Protein AF-A0A961H8N4-F1 (afdb_monomer_lite)

Radius of gyration: 14.77 Å; chains: 1; bounding box: 32×31×40 Å

Sequence (70 aa):
GATVLADFVTAAGPVLAELGHDDATIADKVATVVAATKDHQEGAFLGACYHAEDFLRTWTAELPFGRPMA

Structure (mmCIF, N/CA/C/O backbone):
data_AF-A0A961H8N4-F1
#
_entry.id   AF-A0A961H8N4-F1
#
loop_
_atom_site.group_PDB
_atom_site.id
_atom_site.type_symbol
_atom_site.label_atom_id
_atom_site.label_alt_id
_atom_site.label_comp_id
_atom_site.label_asym_id
_atom_site.label_entity_id
_atom_site.label_seq_id
_atom_site.pdbx_PDB_ins_code
_atom_site.Cartn_x
_atom_site.Cartn_y
_atom_site.Cartn_z
_atom_site.occupancy
_atom_site.B_iso_or_equiv
_atom_site.auth_seq_id
_atom_site.auth_comp_id
_atom_site.auth_asym_id
_atom_site.auth_atom_id
_atom_site.pdbx_PDB_model_num
ATOM 1 N N . GLY A 1 1 ? -18.458 12.060 10.042 1.00 75.12 1 GLY A N 1
ATOM 2 C CA . GLY A 1 1 ? -17.075 11.593 10.266 1.00 75.12 1 GLY A CA 1
ATOM 3 C C . GLY A 1 1 ? -16.243 11.896 9.038 1.00 75.12 1 GLY A C 1
ATOM 4 O O . GLY A 1 1 ? -16.834 12.166 8.000 1.00 75.12 1 GLY A O 1
ATOM 5 N N . ALA A 1 2 ? -14.915 11.879 9.154 1.00 85.12 2 ALA A N 1
ATOM 6 C CA . ALA A 1 2 ? -13.995 12.016 8.024 1.00 85.12 2 ALA A CA 1
ATOM 7 C C . ALA A 1 2 ? -13.294 10.676 7.766 1.00 85.12 2 ALA A C 1
ATOM 9 O O . ALA A 1 2 ? -12.942 9.982 8.719 1.00 85.12 2 ALA A O 1
ATOM 10 N N . THR A 1 3 ? -13.095 10.321 6.498 1.00 85.38 3 THR A N 1
ATOM 11 C CA . THR A 1 3 ? -12.271 9.169 6.115 1.00 85.38 3 THR A CA 1
ATOM 12 C C . THR A 1 3 ? -10.807 9.586 6.143 1.00 85.38 3 THR A C 1
ATOM 14 O O . THR A 1 3 ? -10.423 10.526 5.449 1.00 85.38 3 THR A O 1
ATOM 17 N N . VAL A 1 4 ? -9.997 8.891 6.938 1.00 92.50 4 VAL A N 1
ATOM 18 C CA . VAL A 1 4 ? -8.547 9.100 7.017 1.00 92.50 4 VAL A CA 1
ATOM 19 C C . VAL A 1 4 ? -7.866 7.927 6.324 1.00 92.50 4 VAL A C 1
ATOM 21 O O . VAL A 1 4 ? -8.178 6.778 6.626 1.00 92.50 4 VAL A O 1
ATOM 24 N N . LEU A 1 5 ? -6.970 8.218 5.383 1.00 96.75 5 LEU A N 1
ATOM 25 C CA . LEU A 1 5 ? -6.196 7.219 4.644 1.00 96.75 5 LEU A CA 1
ATOM 26 C C . LEU A 1 5 ? -4.791 7.077 5.239 1.00 96.75 5 LEU A C 1
ATOM 28 O O . LEU A 1 5 ? -4.323 7.968 5.947 1.00 96.75 5 LEU A O 1
ATOM 32 N N . ALA A 1 6 ? -4.114 5.970 4.933 1.00 97.50 6 ALA A N 1
ATOM 33 C CA . ALA A 1 6 ? -2.707 5.796 5.275 1.00 97.50 6 ALA A CA 1
ATOM 34 C C . ALA A 1 6 ? -1.832 6.735 4.426 1.00 97.50 6 ALA A C 1
ATOM 36 O O . ALA A 1 6 ? -1.830 6.660 3.193 1.00 97.50 6 ALA A O 1
ATOM 37 N N . ASP A 1 7 ? -1.085 7.615 5.088 1.00 97.50 7 ASP A N 1
ATOM 38 C CA . ASP A 1 7 ? -0.255 8.641 4.457 1.00 97.50 7 ASP A CA 1
ATOM 39 C C . ASP A 1 7 ? 0.803 8.034 3.530 1.00 97.50 7 ASP A C 1
ATOM 41 O O . ASP A 1 7 ? 0.862 8.400 2.358 1.00 97.50 7 ASP A O 1
ATOM 45 N N . PHE A 1 8 ? 1.551 7.038 4.005 1.00 97.31 8 PHE A N 1
ATOM 46 C CA . PHE A 1 8 ? 2.615 6.372 3.255 1.00 97.31 8 PHE A CA 1
ATOM 47 C C . PHE A 1 8 ? 2.110 5.643 2.004 1.00 97.31 8 PHE A C 1
ATOM 49 O O . PHE A 1 8 ? 2.870 5.478 1.055 1.00 97.31 8 PHE A O 1
ATOM 56 N N . VAL A 1 9 ? 0.832 5.244 1.968 1.00 97.81 9 VAL A N 1
ATOM 57 C CA . VAL A 1 9 ? 0.199 4.687 0.763 1.00 97.81 9 VAL A CA 1
ATOM 58 C C . VAL A 1 9 ? -0.126 5.813 -0.214 1.00 97.81 9 VAL A C 1
ATOM 60 O O . VAL A 1 9 ? 0.248 5.749 -1.381 1.00 97.81 9 VAL A O 1
ATOM 63 N N . THR A 1 10 ? -0.779 6.879 0.256 1.00 97.31 10 THR A N 1
ATOM 64 C CA . THR A 1 10 ? -1.166 8.012 -0.606 1.00 97.31 10 THR A CA 1
ATOM 65 C C . THR A 1 10 ? 0.025 8.823 -1.126 1.00 97.31 10 THR A C 1
ATOM 67 O O . THR A 1 10 ? -0.052 9.395 -2.210 1.00 97.31 10 THR A O 1
ATOM 70 N N . ALA A 1 11 ? 1.139 8.836 -0.392 1.00 97.88 11 ALA A N 1
ATOM 71 C CA . ALA A 1 11 ? 2.369 9.543 -0.733 1.00 97.88 11 ALA A CA 1
ATOM 72 C C . ALA A 1 11 ? 3.420 8.653 -1.425 1.00 97.88 11 ALA A C 1
ATOM 74 O O . ALA A 1 11 ? 4.530 9.115 -1.679 1.00 97.88 11 ALA A O 1
ATOM 75 N N . ALA A 1 12 ? 3.097 7.398 -1.765 1.00 97.44 12 ALA A N 1
ATOM 76 C CA . ALA A 1 12 ? 4.039 6.458 -2.387 1.00 97.44 12 ALA A CA 1
ATOM 77 C C . ALA A 1 12 ? 4.458 6.836 -3.824 1.00 97.44 12 ALA A C 1
ATOM 79 O O . ALA A 1 12 ? 5.400 6.251 -4.359 1.00 97.44 12 ALA A O 1
ATOM 80 N N . GLY A 1 13 ? 3.772 7.798 -4.452 1.00 97.62 13 GLY A N 1
ATOM 81 C CA . GLY A 1 13 ? 3.953 8.165 -5.860 1.00 97.62 13 GLY A CA 1
ATOM 82 C C . GLY A 1 13 ? 5.410 8.395 -6.279 1.00 97.62 13 GLY A C 1
ATOM 83 O O . GLY A 1 13 ? 5.877 7.687 -7.168 1.00 97.62 13 GLY A O 1
ATOM 84 N N . PRO A 1 14 ? 6.166 9.301 -5.628 1.00 98.19 14 PRO A N 1
ATOM 85 C CA . PRO A 1 14 ? 7.564 9.549 -5.980 1.00 98.19 14 PRO A CA 1
ATOM 86 C C . PRO A 1 14 ? 8.456 8.304 -5.882 1.00 98.19 14 PRO A C 1
ATOM 88 O O . PRO A 1 14 ? 9.296 8.085 -6.746 1.00 98.19 14 PRO A O 1
ATOM 91 N N . VAL A 1 15 ? 8.245 7.448 -4.875 1.00 98.00 15 VAL A N 1
ATOM 92 C CA . VAL A 1 15 ? 9.023 6.206 -4.716 1.00 98.00 15 VAL A CA 1
ATOM 93 C C . VAL A 1 15 ? 8.737 5.235 -5.861 1.00 98.00 15 VAL A C 1
ATOM 95 O O . VAL A 1 15 ? 9.655 4.629 -6.403 1.00 98.00 15 VAL A O 1
ATOM 98 N N . LEU A 1 16 ? 7.471 5.094 -6.255 1.00 98.00 16 LEU A N 1
ATOM 99 C CA . LEU A 1 16 ? 7.087 4.223 -7.365 1.00 98.00 16 LEU A CA 1
ATOM 100 C C . LEU A 1 16 ? 7.562 4.766 -8.724 1.00 98.00 16 LEU A C 1
ATOM 102 O O . LEU A 1 16 ? 7.922 3.972 -9.592 1.00 98.00 16 LEU A O 1
ATOM 106 N N . ALA A 1 17 ? 7.609 6.090 -8.894 1.00 98.12 17 ALA A N 1
ATOM 107 C CA . ALA A 1 17 ? 8.150 6.729 -10.092 1.00 98.12 17 ALA A CA 1
ATOM 108 C C . ALA A 1 17 ? 9.660 6.472 -10.245 1.00 98.12 17 ALA A C 1
ATOM 110 O O . ALA A 1 17 ? 10.108 6.094 -11.324 1.00 98.12 17 ALA A O 1
ATOM 111 N N . GLU A 1 18 ? 10.434 6.576 -9.158 1.00 98.31 18 GLU A N 1
ATOM 112 C CA . GLU A 1 18 ? 11.866 6.221 -9.146 1.00 98.31 18 GLU A CA 1
ATOM 113 C C . GLU A 1 18 ? 12.107 4.734 -9.473 1.00 98.31 18 GLU A C 1
ATOM 115 O O . GLU A 1 18 ? 13.127 4.374 -10.058 1.00 98.31 18 GLU A O 1
ATOM 120 N N . LEU A 1 19 ? 11.143 3.858 -9.162 1.00 97.69 19 LEU A N 1
ATOM 121 C CA . LEU A 1 19 ? 11.159 2.441 -9.554 1.00 97.69 19 LEU A CA 1
ATOM 122 C C . LEU A 1 19 ? 10.732 2.196 -11.017 1.00 97.69 19 LEU A C 1
ATOM 124 O O . LEU A 1 19 ? 10.682 1.046 -11.455 1.00 97.69 19 LEU A O 1
ATOM 128 N N . GLY A 1 20 ? 10.441 3.252 -11.783 1.00 98.12 20 GLY A N 1
ATOM 129 C CA . GLY A 1 20 ? 10.114 3.184 -13.208 1.00 98.12 20 GLY A CA 1
ATOM 130 C C . GLY A 1 20 ? 8.642 2.913 -13.524 1.00 98.12 20 GLY A C 1
ATOM 131 O O . GLY A 1 20 ? 8.330 2.535 -14.653 1.00 98.12 20 GLY A O 1
ATOM 132 N N . HIS A 1 21 ? 7.730 3.073 -12.560 1.00 98.12 21 HIS A N 1
ATOM 133 C CA . HIS A 1 21 ? 6.293 2.988 -12.824 1.00 98.12 21 HIS A CA 1
ATOM 134 C C . HIS A 1 21 ? 5.756 4.288 -13.435 1.00 98.12 21 HIS A C 1
ATOM 136 O O . HIS A 1 21 ? 6.139 5.379 -13.019 1.00 98.12 21 HIS A O 1
ATOM 142 N N . ASP A 1 22 ? 4.840 4.167 -14.399 1.00 98.25 22 ASP A N 1
ATOM 143 C CA . ASP A 1 22 ? 4.111 5.310 -14.953 1.00 98.25 22 ASP A CA 1
ATOM 144 C C . ASP A 1 22 ? 2.960 5.763 -14.036 1.00 98.25 22 ASP A C 1
ATOM 146 O O . ASP A 1 22 ? 2.524 5.036 -13.139 1.00 98.25 22 ASP A O 1
ATOM 150 N N . ASP A 1 23 ? 2.441 6.969 -14.275 1.00 97.62 23 ASP A N 1
ATOM 151 C CA . ASP A 1 23 ? 1.389 7.576 -13.448 1.00 97.62 23 ASP A CA 1
ATOM 152 C C . ASP A 1 23 ? 0.130 6.701 -13.339 1.00 97.62 23 ASP A C 1
ATOM 154 O O . ASP A 1 23 ? -0.499 6.642 -12.280 1.00 97.62 23 ASP A O 1
ATOM 158 N N . ALA A 1 24 ? -0.233 5.996 -14.414 1.00 98.12 24 ALA A N 1
ATOM 159 C CA . ALA A 1 24 ? -1.403 5.123 -14.436 1.00 98.12 24 ALA A CA 1
ATOM 160 C C . ALA A 1 24 ? -1.205 3.908 -13.518 1.00 98.12 24 ALA A C 1
ATOM 162 O O . ALA A 1 24 ? -2.074 3.593 -12.704 1.00 98.12 24 ALA A O 1
ATOM 163 N N . THR A 1 25 ? -0.038 3.266 -13.600 1.00 98.19 25 THR A N 1
ATOM 164 C CA . THR A 1 25 ? 0.346 2.138 -12.746 1.00 98.19 25 THR A CA 1
ATOM 165 C C . THR A 1 25 ? 0.463 2.567 -11.285 1.00 98.19 25 THR A C 1
ATOM 167 O O . THR A 1 25 ? 0.057 1.830 -10.387 1.00 98.19 25 THR A O 1
ATOM 170 N N . ILE A 1 26 ? 1.003 3.761 -11.026 1.00 98.31 26 ILE A N 1
ATOM 171 C CA . ILE A 1 26 ? 1.099 4.332 -9.677 1.00 98.31 26 ILE A CA 1
ATOM 172 C C . ILE A 1 26 ? -0.298 4.542 -9.091 1.00 98.31 26 ILE A C 1
ATOM 174 O O . ILE A 1 26 ? -0.567 4.084 -7.978 1.00 98.31 26 ILE A O 1
ATOM 178 N N . ALA A 1 27 ? -1.192 5.197 -9.837 1.00 98.00 27 ALA A N 1
ATOM 179 C CA . ALA A 1 27 ? -2.557 5.458 -9.398 1.00 98.00 27 ALA A CA 1
ATOM 180 C C . ALA 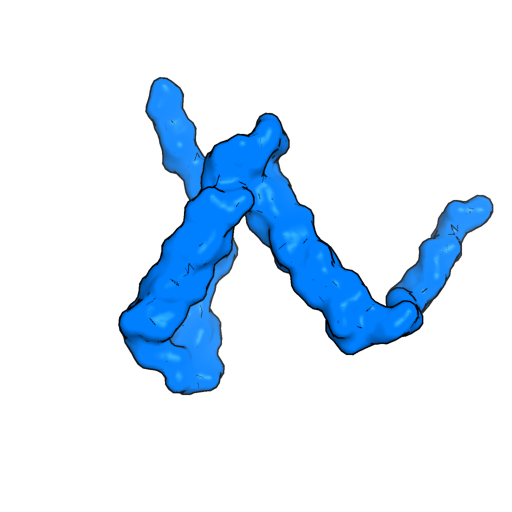A 1 27 ? -3.317 4.157 -9.100 1.00 98.00 27 ALA A C 1
ATOM 182 O O . ALA A 1 27 ? -3.975 4.062 -8.064 1.00 98.00 27 ALA A O 1
ATOM 183 N N . ASP A 1 28 ? -3.173 3.142 -9.955 1.00 98.44 28 ASP A N 1
ATOM 184 C CA . ASP A 1 28 ? -3.796 1.828 -9.774 1.00 98.44 28 ASP A CA 1
ATOM 185 C C . ASP A 1 28 ? -3.278 1.098 -8.522 1.00 98.44 28 ASP A C 1
ATOM 187 O O . ASP A 1 28 ? -4.066 0.623 -7.698 1.00 98.44 28 ASP A O 1
ATOM 191 N N . LYS A 1 29 ? -1.954 1.085 -8.304 1.00 97.81 29 LYS A N 1
ATOM 192 C CA . LYS A 1 29 ? -1.337 0.495 -7.103 1.00 97.81 29 LYS A CA 1
ATOM 193 C C . LYS A 1 29 ? -1.828 1.168 -5.820 1.00 97.81 29 LYS A C 1
ATOM 195 O O . LYS A 1 29 ? -2.231 0.479 -4.882 1.00 97.81 29 LYS A O 1
ATOM 200 N N . VAL A 1 30 ? -1.817 2.502 -5.776 1.00 98.00 30 VAL A N 1
ATOM 201 C CA . VAL A 1 30 ? -2.279 3.273 -4.609 1.00 98.00 30 VAL A CA 1
ATOM 202 C C . VAL A 1 30 ? -3.770 3.037 -4.363 1.00 98.00 30 VAL A C 1
ATOM 204 O O . VAL A 1 30 ? -4.165 2.749 -3.233 1.00 98.00 30 VAL A O 1
ATOM 207 N N . ALA A 1 31 ? -4.598 3.096 -5.410 1.00 98.00 31 ALA A N 1
ATOM 208 C CA . ALA A 1 31 ? -6.037 2.864 -5.308 1.00 98.00 31 ALA A CA 1
ATOM 209 C C . ALA A 1 31 ? -6.360 1.452 -4.801 1.00 98.00 31 ALA A C 1
ATOM 211 O O . ALA A 1 31 ? -7.235 1.298 -3.948 1.00 98.00 31 ALA A O 1
ATOM 212 N N . THR A 1 32 ? -5.623 0.441 -5.267 1.00 98.25 32 THR A N 1
ATOM 213 C CA . THR A 1 32 ? -5.782 -0.955 -4.841 1.00 98.25 32 THR A CA 1
ATOM 214 C C . THR A 1 32 ? -5.539 -1.116 -3.340 1.00 98.25 32 THR A C 1
ATOM 216 O O . THR A 1 32 ? -6.379 -1.677 -2.634 1.00 98.25 32 THR A O 1
ATOM 219 N N . VAL A 1 33 ? -4.435 -0.571 -2.818 1.00 97.81 33 VAL A N 1
ATOM 220 C CA . VAL A 1 33 ? -4.116 -0.667 -1.382 1.00 97.81 33 VAL A CA 1
ATOM 221 C C . VAL A 1 33 ? -5.095 0.154 -0.540 1.00 97.81 33 VAL A C 1
ATOM 223 O O . VAL A 1 33 ? -5.548 -0.309 0.507 1.00 97.81 33 VAL A O 1
ATOM 226 N N . VAL A 1 34 ? -5.490 1.347 -0.998 1.00 97.88 34 VAL A N 1
ATOM 227 C CA . VAL A 1 34 ? -6.503 2.163 -0.308 1.00 97.88 34 VAL A CA 1
ATOM 228 C C . VAL A 1 34 ? -7.837 1.421 -0.224 1.00 97.88 34 VAL A C 1
ATOM 230 O O . VAL A 1 34 ? -8.435 1.369 0.849 1.00 97.88 34 VAL A O 1
ATOM 233 N N . ALA A 1 35 ? -8.297 0.813 -1.319 1.00 97.88 35 ALA A N 1
ATOM 234 C CA . ALA A 1 35 ? -9.543 0.052 -1.338 1.00 97.88 35 ALA A CA 1
ATOM 235 C C . ALA A 1 35 ? -9.509 -1.147 -0.378 1.00 97.88 35 ALA A C 1
ATOM 237 O O . ALA A 1 35 ? -10.513 -1.425 0.273 1.00 97.88 35 ALA A O 1
ATOM 238 N N . ALA A 1 36 ? -8.357 -1.811 -0.251 1.00 97.06 36 ALA A N 1
ATOM 239 C CA . ALA A 1 36 ? -8.181 -2.954 0.640 1.00 97.06 36 ALA A CA 1
ATOM 240 C C . ALA A 1 36 ? -8.134 -2.583 2.136 1.00 97.06 36 ALA A C 1
ATOM 242 O O . ALA A 1 36 ? -8.415 -3.432 2.978 1.00 97.06 36 ALA A O 1
ATOM 243 N N . THR A 1 37 ? -7.768 -1.343 2.482 1.00 97.69 37 THR A N 1
ATOM 244 C CA . THR A 1 37 ? -7.375 -0.986 3.861 1.00 97.69 37 THR A CA 1
ATOM 245 C C . THR A 1 37 ? -8.229 0.107 4.503 1.00 97.69 37 THR A C 1
ATOM 247 O O . THR A 1 37 ? -8.314 0.159 5.729 1.00 97.69 37 THR A O 1
ATOM 250 N N . LYS A 1 38 ? -8.902 0.961 3.716 1.00 96.25 38 LYS A N 1
ATOM 251 C CA . LYS A 1 38 ? -9.623 2.148 4.222 1.00 96.25 38 LYS A CA 1
ATOM 252 C C . LYS A 1 38 ? -10.708 1.846 5.267 1.00 96.25 38 LYS A C 1
ATOM 254 O O . LYS A 1 38 ? -10.946 2.682 6.133 1.00 96.25 38 LYS A O 1
ATOM 259 N N . ASP A 1 39 ? -11.336 0.673 5.183 1.00 95.81 39 ASP A N 1
ATOM 260 C CA . ASP A 1 39 ? -12.459 0.256 6.036 1.00 95.81 39 ASP A CA 1
ATOM 261 C C . ASP A 1 39 ? -12.020 -0.749 7.121 1.00 95.81 39 ASP A C 1
ATOM 263 O O . ASP A 1 39 ? -12.853 -1.419 7.733 1.00 95.81 39 ASP A O 1
ATOM 267 N N . HIS A 1 40 ? -10.709 -0.883 7.366 1.00 96.31 40 HIS A N 1
ATOM 268 C CA . HIS A 1 40 ? -10.194 -1.756 8.417 1.00 96.31 40 HIS A CA 1
ATOM 269 C C . HIS A 1 40 ? -10.699 -1.309 9.799 1.00 96.31 40 HIS A C 1
ATOM 271 O O . HIS A 1 40 ? -10.718 -0.117 10.110 1.00 96.31 40 HIS A O 1
ATOM 277 N N . GLN A 1 41 ? -11.069 -2.266 10.655 1.00 96.00 41 GLN A N 1
ATOM 278 C CA . GLN A 1 41 ? -11.700 -1.997 11.958 1.00 96.00 41 GLN A CA 1
ATOM 279 C C . GLN A 1 41 ? -10.822 -1.156 12.907 1.00 96.00 41 GLN A C 1
ATOM 281 O O . GLN A 1 41 ? -11.336 -0.395 13.721 1.00 96.00 41 GLN A O 1
ATOM 286 N N . GLU A 1 42 ? -9.499 -1.257 12.762 1.00 94.75 42 GLU A N 1
ATOM 287 C CA . GLU A 1 42 ? -8.499 -0.499 13.535 1.00 94.75 42 GLU A CA 1
ATOM 288 C C . GLU A 1 42 ? -8.025 0.776 12.810 1.00 94.75 42 GLU A C 1
ATOM 290 O O . GLU A 1 42 ? -7.052 1.414 13.206 1.00 94.75 42 GLU A O 1
ATOM 295 N N . GLY A 1 43 ? -8.716 1.157 11.733 1.00 94.7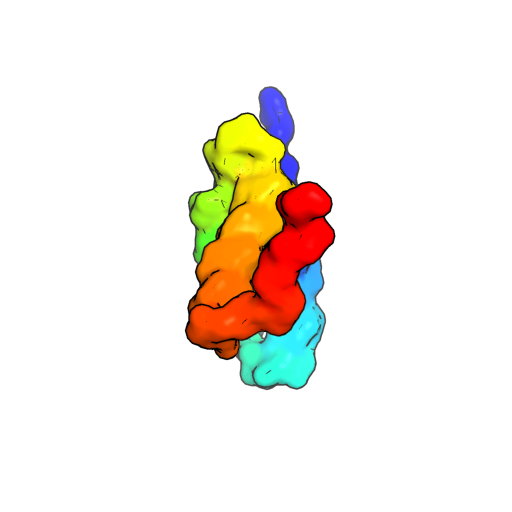5 43 GLY A N 1
ATOM 296 C CA . GLY A 1 43 ? -8.393 2.304 10.894 1.00 94.75 43 GLY A CA 1
ATOM 297 C C . GLY A 1 43 ? -7.423 1.984 9.754 1.00 94.75 43 GLY A C 1
ATOM 298 O O .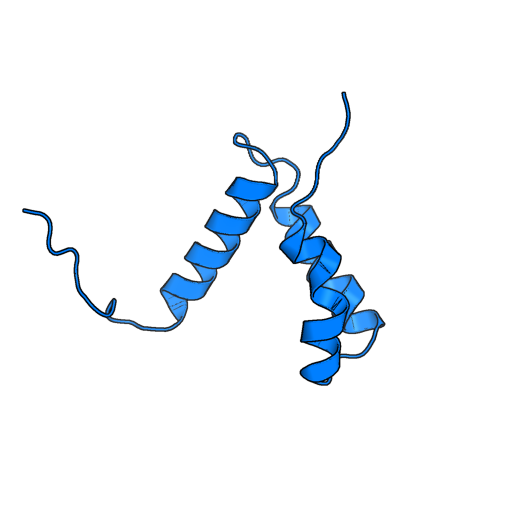 GLY A 1 43 ? -6.676 1.003 9.782 1.00 94.75 43 GLY A O 1
ATOM 299 N N . ALA A 1 44 ? -7.426 2.857 8.742 1.00 96.50 44 ALA A N 1
ATOM 300 C CA . ALA A 1 44 ? -6.687 2.661 7.495 1.00 96.50 44 ALA A CA 1
ATOM 301 C C . ALA A 1 44 ? -5.169 2.535 7.684 1.00 96.50 44 ALA A C 1
ATOM 303 O O . ALA A 1 44 ? -4.525 1.798 6.945 1.00 96.50 44 ALA A O 1
ATOM 304 N N . PHE A 1 45 ? -4.599 3.230 8.676 1.00 96.44 45 PHE A N 1
ATOM 305 C CA . PHE A 1 45 ? -3.166 3.166 8.966 1.00 96.44 45 PHE A CA 1
ATOM 306 C C . PHE A 1 45 ? -2.737 1.754 9.387 1.00 96.44 45 PHE A C 1
ATOM 308 O O . PHE A 1 45 ? -1.887 1.157 8.733 1.00 96.44 45 PHE A O 1
ATOM 315 N N . LEU A 1 46 ? -3.373 1.187 10.422 1.00 97.00 46 LEU A N 1
ATOM 316 C CA . LEU A 1 46 ? -3.071 -0.175 10.879 1.00 97.00 46 LEU A CA 1
ATOM 317 C C . LEU A 1 46 ? -3.467 -1.224 9.836 1.00 97.00 46 LEU A C 1
ATOM 319 O O . LEU A 1 46 ? -2.705 -2.155 9.600 1.00 97.00 46 LEU A O 1
ATOM 323 N N . GLY A 1 47 ? -4.592 -1.031 9.138 1.00 97.75 47 GLY A N 1
ATOM 324 C CA . GLY A 1 47 ? -4.973 -1.894 8.017 1.00 97.75 47 GLY A CA 1
ATOM 325 C C . GLY A 1 47 ? -3.899 -1.960 6.924 1.00 97.75 47 GLY A C 1
ATOM 326 O O . GLY A 1 47 ? -3.596 -3.040 6.420 1.00 97.75 47 GLY A O 1
ATOM 327 N N . ALA A 1 48 ? -3.275 -0.828 6.586 1.00 98.06 48 ALA A N 1
ATOM 328 C CA . ALA A 1 48 ? -2.179 -0.781 5.623 1.00 98.06 48 ALA A CA 1
ATOM 329 C C . ALA A 1 48 ? -0.884 -1.418 6.151 1.00 98.06 48 ALA A C 1
ATOM 331 O O . ALA A 1 48 ? -0.185 -2.073 5.377 1.00 98.06 48 ALA A O 1
ATOM 332 N N . CYS A 1 49 ? -0.584 -1.298 7.450 1.00 97.75 49 CYS A N 1
ATOM 333 C CA . CYS A 1 49 ? 0.520 -2.034 8.074 1.00 97.75 49 CYS A CA 1
ATOM 334 C C . CYS A 1 49 ? 0.313 -3.550 7.964 1.00 97.75 49 CYS A C 1
ATOM 336 O O . CYS A 1 49 ? 1.207 -4.239 7.485 1.00 97.75 49 CYS A O 1
ATOM 338 N N . TYR A 1 50 ? -0.871 -4.063 8.310 1.00 97.12 50 TYR A N 1
ATOM 339 C CA . TYR A 1 50 ? -1.163 -5.496 8.196 1.00 97.12 50 TYR A CA 1
ATOM 340 C C . TYR A 1 50 ? -1.112 -5.990 6.752 1.00 97.12 50 TYR A C 1
ATOM 342 O O . TYR A 1 50 ? -0.534 -7.039 6.485 1.00 97.12 50 TYR A O 1
ATOM 350 N N . HIS A 1 51 ? -1.620 -5.202 5.802 1.00 96.38 51 HIS A N 1
ATOM 351 C CA . HIS A 1 51 ? -1.496 -5.525 4.382 1.00 96.38 51 HIS A CA 1
ATOM 352 C C . HIS A 1 51 ? -0.026 -5.636 3.937 1.00 96.38 51 HIS A C 1
ATOM 354 O O . HIS A 1 51 ? 0.336 -6.557 3.202 1.00 96.38 51 HIS A O 1
ATOM 360 N N . ALA A 1 52 ? 0.837 -4.727 4.402 1.00 95.56 52 ALA A N 1
ATOM 361 C CA . ALA A 1 52 ? 2.270 -4.790 4.131 1.00 95.56 52 ALA A CA 1
ATOM 362 C C .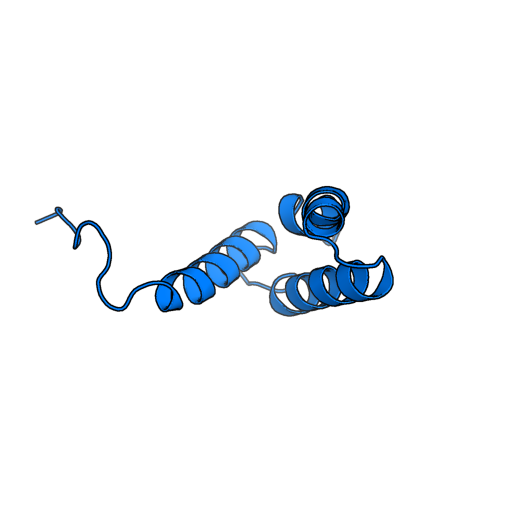 ALA A 1 52 ? 2.929 -6.001 4.811 1.00 95.56 52 ALA A C 1
ATOM 364 O O . ALA A 1 52 ? 3.718 -6.697 4.178 1.00 95.56 52 ALA A O 1
ATOM 365 N N . GLU A 1 53 ? 2.592 -6.292 6.068 1.00 93.94 53 GLU A N 1
ATOM 366 C CA . GLU A 1 53 ? 3.101 -7.458 6.797 1.00 93.94 53 GLU A CA 1
ATOM 367 C C . GLU A 1 53 ? 2.729 -8.775 6.112 1.00 93.94 53 GLU A C 1
ATOM 369 O O . GLU A 1 53 ? 3.586 -9.646 5.973 1.00 93.94 53 GLU A O 1
ATOM 374 N N . ASP A 1 54 ? 1.492 -8.915 5.635 1.00 93.38 54 ASP A N 1
ATOM 375 C CA . ASP A 1 54 ? 1.042 -10.100 4.902 1.00 93.38 54 ASP A CA 1
ATOM 376 C C . ASP A 1 54 ? 1.839 -10.316 3.613 1.00 93.38 54 ASP A C 1
ATOM 378 O O . ASP A 1 54 ? 2.219 -11.447 3.304 1.00 93.38 54 ASP A O 1
ATOM 382 N N . PHE A 1 55 ? 2.174 -9.240 2.897 1.00 91.75 55 PHE A N 1
ATOM 383 C CA . PHE A 1 55 ? 3.074 -9.311 1.747 1.00 91.75 55 PHE A CA 1
ATOM 384 C C . PHE A 1 55 ? 4.513 -9.669 2.155 1.00 91.75 55 PHE A C 1
ATOM 386 O O . PHE A 1 55 ? 5.129 -10.547 1.554 1.00 91.75 55 PHE A O 1
ATOM 393 N N . LEU A 1 56 ? 5.054 -9.050 3.208 1.00 89.69 56 LEU A N 1
ATOM 394 C CA . LEU A 1 56 ? 6.411 -9.332 3.695 1.00 89.69 56 LEU A CA 1
ATOM 395 C C . LEU A 1 56 ? 6.565 -10.777 4.195 1.00 89.69 56 LEU A C 1
ATOM 397 O O . LEU A 1 56 ? 7.638 -11.364 4.059 1.00 89.69 56 LEU A O 1
ATOM 401 N N . ARG A 1 57 ? 5.496 -11.395 4.714 1.00 86.81 57 ARG A N 1
ATOM 402 C CA . ARG A 1 57 ? 5.487 -12.820 5.095 1.00 86.81 57 ARG A CA 1
ATOM 403 C C . ARG A 1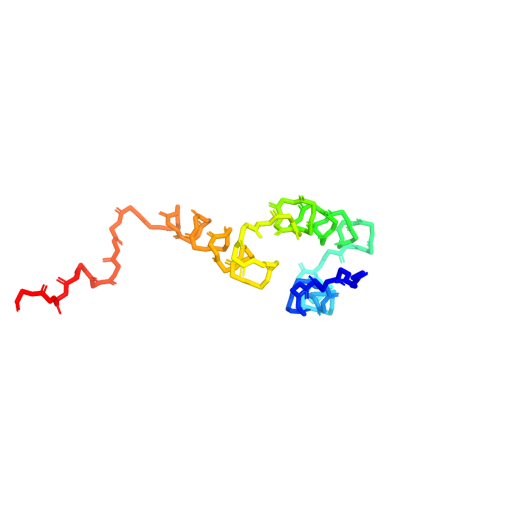 57 ? 5.770 -13.754 3.921 1.00 86.81 57 ARG A C 1
ATOM 405 O O . ARG A 1 57 ? 6.190 -14.882 4.158 1.00 86.81 57 ARG A O 1
ATOM 412 N N . THR A 1 58 ? 5.567 -13.319 2.676 1.00 87.62 58 THR A N 1
ATOM 413 C CA . THR A 1 58 ? 5.858 -14.139 1.492 1.00 87.62 58 THR A CA 1
ATOM 414 C C . THR A 1 58 ? 7.287 -13.964 0.975 1.00 87.62 58 THR A C 1
ATOM 416 O O . THR A 1 58 ? 7.689 -14.692 0.071 1.00 87.62 58 THR A O 1
ATOM 419 N N . TRP A 1 59 ? 8.057 -13.000 1.495 1.00 86.00 59 TRP A N 1
ATOM 420 C CA . TRP A 1 59 ? 9.400 -12.680 0.989 1.00 86.00 59 TRP A CA 1
ATOM 421 C C . TRP A 1 59 ? 10.467 -13.700 1.380 1.00 86.00 59 TRP A C 1
ATOM 423 O O . TRP A 1 59 ? 11.492 -13.810 0.711 1.00 86.00 59 TRP A O 1
ATOM 433 N N . THR A 1 60 ? 10.243 -14.449 2.453 1.00 79.00 60 THR A N 1
ATOM 434 C CA . THR A 1 60 ? 11.156 -15.497 2.903 1.00 79.00 60 THR A CA 1
ATOM 435 C C . THR A 1 60 ? 10.369 -16.625 3.548 1.00 79.00 60 THR A C 1
ATOM 437 O O . THR A 1 60 ? 9.433 -16.386 4.307 1.00 79.00 60 THR A O 1
ATOM 440 N N . ALA A 1 61 ? 10.751 -17.866 3.245 1.00 75.06 61 ALA A N 1
ATOM 441 C CA . ALA A 1 61 ? 10.139 -19.046 3.853 1.00 75.06 61 ALA A CA 1
ATOM 442 C C . ALA A 1 61 ? 10.494 -19.175 5.347 1.00 75.06 61 ALA A C 1
ATOM 444 O O . ALA A 1 61 ? 9.734 -19.757 6.117 1.00 75.06 61 ALA A O 1
ATOM 445 N N . GLU A 1 62 ? 11.637 -18.616 5.754 1.00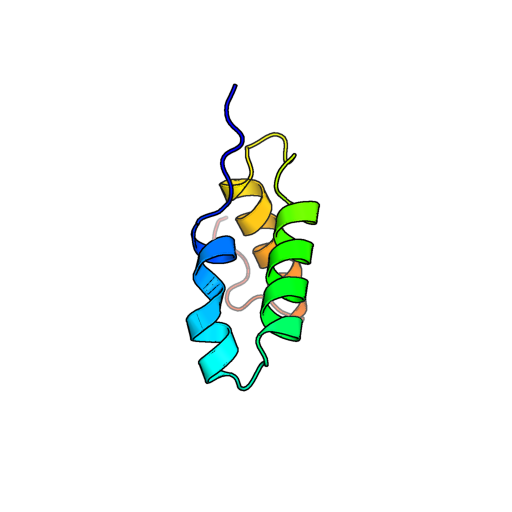 75.38 62 GLU A N 1
ATOM 446 C CA . GLU A 1 62 ? 12.117 -18.605 7.133 1.00 75.38 62 GLU A CA 1
ATOM 447 C C . GLU A 1 62 ? 12.276 -17.156 7.601 1.00 75.38 62 GLU A C 1
ATOM 449 O O . GLU A 1 62 ? 12.971 -16.359 6.964 1.00 75.38 62 GLU A O 1
ATOM 454 N N . LEU A 1 63 ? 11.608 -16.795 8.700 1.00 66.81 63 LEU A N 1
ATOM 455 C CA . LEU A 1 63 ? 11.710 -15.451 9.262 1.00 66.81 63 LEU A CA 1
ATOM 456 C C . LEU A 1 63 ? 13.139 -15.242 9.789 1.00 66.81 63 LEU A C 1
ATOM 458 O O . LEU A 1 63 ? 13.559 -16.003 10.669 1.00 66.81 63 LEU A O 1
ATOM 462 N N . PRO A 1 64 ? 13.887 -14.233 9.300 1.00 60.81 64 PRO A N 1
ATOM 463 C CA . PRO A 1 64 ? 15.170 -13.889 9.885 1.00 60.81 64 PRO A CA 1
ATOM 464 C C . PRO A 1 64 ? 14.898 -13.518 11.340 1.00 60.81 64 PRO A C 1
ATOM 466 O O . PRO A 1 64 ? 14.139 -12.593 11.619 1.00 60.81 64 PRO A O 1
ATOM 469 N N . PHE A 1 65 ? 15.472 -14.305 12.250 1.00 65.06 65 PHE A N 1
ATOM 470 C CA . PHE A 1 65 ? 15.171 -14.306 13.682 1.00 65.06 65 PHE A CA 1
ATOM 471 C C . PHE A 1 65 ? 13.758 -14.835 13.988 1.00 65.06 65 PHE A C 1
ATOM 473 O O . PHE A 1 65 ? 12.823 -14.088 14.279 1.00 65.06 65 PHE A O 1
ATOM 480 N N . GLY A 1 66 ? 13.607 -16.167 13.983 1.00 62.25 66 GLY A N 1
ATOM 481 C CA . GLY A 1 66 ? 12.504 -16.818 14.694 1.00 62.25 66 GLY A CA 1
ATOM 482 C C . GLY A 1 66 ? 12.379 -16.222 16.101 1.00 62.25 66 GLY A C 1
ATOM 483 O O . GLY A 1 66 ? 13.398 -15.933 16.719 1.00 62.25 66 GLY A O 1
ATOM 484 N N . ARG A 1 67 ? 11.149 -15.965 16.566 1.00 56.88 67 ARG A N 1
ATOM 485 C CA . ARG A 1 67 ? 10.862 -15.159 17.773 1.00 56.88 67 ARG A CA 1
ATOM 486 C C . ARG A 1 67 ? 11.790 -15.561 18.940 1.00 56.88 67 ARG A C 1
ATOM 488 O O . ARG A 1 67 ? 11.554 -16.618 19.525 1.00 56.88 67 ARG A O 1
ATOM 495 N N . PRO A 1 68 ? 12.791 -14.760 19.352 1.00 58.81 68 PRO A N 1
ATOM 496 C CA . PRO A 1 68 ? 13.422 -14.965 20.640 1.00 58.81 68 PRO A CA 1
ATOM 497 C C . PRO A 1 68 ? 12.576 -14.206 21.659 1.00 58.81 68 PRO A C 1
ATOM 499 O O . PRO A 1 68 ? 12.903 -13.079 21.999 1.00 58.81 68 PRO A O 1
ATOM 502 N N . MET A 1 69 ? 11.455 -14.797 22.078 1.00 51.06 69 MET A N 1
ATOM 503 C CA . MET A 1 69 ? 10.775 -14.474 23.340 1.00 51.06 69 MET A CA 1
ATOM 504 C C . MET A 1 69 ? 10.070 -15.740 23.842 1.00 51.06 69 MET A C 1
ATOM 506 O O . MET A 1 69 ? 8.884 -15.956 23.585 1.00 51.06 69 MET A O 1
ATOM 510 N N . ALA A 1 70 ? 10.860 -16.593 24.495 1.00 47.06 70 ALA A N 1
ATOM 511 C CA . ALA A 1 70 ? 10.412 -17.461 25.579 1.00 47.06 70 ALA A CA 1
ATOM 512 C C . ALA A 1 70 ? 10.882 -16.830 26.894 1.00 47.06 70 ALA A C 1
ATOM 514 O O . ALA A 1 70 ? 11.966 -16.198 26.863 1.00 47.06 70 ALA A O 1
#

Foldseek 3Di:
DDQDAAPCLVVCQVVVVVVVDDPVRSVVSSVVLRVQQRPDPVHNNVSSVVVVVVVVPVVDPDDPDDDPDD

pLDDT: mean 90.58, std 12.96, range [47.06, 98.44]

Secondary structure (DSSP, 8-state):
------HHHHT-HHHHHHTT--HHHHHHHHHHHHHHHTT-TT-HHHHHHHHHHHHHTTS-SS-SS-----